Protein AF-A0A1J8P286-F1 (afdb_monomer_lite)

Organism: NCBI:txid2360

Radius of gyration: 20.14 Å; chains: 1; bounding box: 52×39×46 Å

Sequence (117 aa):
PNKSENGKQAETIYKLCLKHFEKNKEPLRFGKYKVFATKDNQDGYFDTDEVFYNGSIKLPKKITQARAIFKYPKRQNTENIIDFFGLKDLKSIEINVINSVKIEDKTAEFNAIFEKI

Foldseek 3Di:
DCDCQPCPCQQVVLVVLLVCCVVPVDADPDDWDWAWWAELNDIGTDTQAQEEEDAADDDDSVDSNVGTYGPYDHNDPRVSSCRRSVHDYPVPDDDDDPDDDDDVVVVVVVVVVVVVD

Structure (mmCIF, N/CA/C/O backbone):
data_AF-A0A1J8P286-F1
#
_entry.id   AF-A0A1J8P286-F1
#
loop_
_atom_site.group_PDB
_atom_site.id
_atom_site.type_symbol
_atom_site.label_atom_id
_atom_site.label_alt_id
_atom_site.label_comp_id
_atom_site.label_asym_id
_atom_site.label_entity_id
_atom_site.label_seq_id
_atom_site.pdbx_PDB_ins_code
_atom_site.Cartn_x
_atom_site.Cartn_y
_atom_site.Cartn_z
_atom_site.occupancy
_atom_site.B_iso_or_equiv
_atom_site.auth_seq_id
_atom_site.auth_comp_id
_atom_site.auth_asym_id
_atom_site.auth_atom_id
_atom_site.pdbx_PDB_model_num
ATOM 1 N N . PRO A 1 1 ? 19.253 -14.607 -7.897 1.00 40.59 1 PRO A N 1
ATOM 2 C CA . PRO A 1 1 ? 20.104 -13.742 -7.043 1.00 40.59 1 PRO A CA 1
ATOM 3 C C . PRO A 1 1 ? 19.350 -13.328 -5.769 1.00 40.59 1 PRO A C 1
ATOM 5 O O . PRO A 1 1 ? 18.488 -12.459 -5.809 1.00 40.59 1 PRO A O 1
ATOM 8 N N . ASN A 1 2 ? 19.666 -13.996 -4.659 1.00 48.94 2 ASN A N 1
ATOM 9 C CA . ASN A 1 2 ? 18.980 -13.912 -3.365 1.00 48.94 2 ASN A CA 1
ATOM 10 C C . ASN A 1 2 ? 19.600 -12.829 -2.446 1.00 48.94 2 ASN A C 1
ATOM 12 O O . ASN A 1 2 ? 19.937 -13.086 -1.299 1.00 48.94 2 ASN A O 1
ATOM 16 N N . LYS A 1 3 ? 19.904 -11.635 -2.982 1.00 52.53 3 LYS A N 1
ATOM 17 C CA . LYS A 1 3 ? 20.786 -10.653 -2.303 1.00 52.53 3 LYS A CA 1
ATOM 18 C C . LYS A 1 3 ? 20.067 -9.547 -1.513 1.00 52.53 3 LYS A C 1
ATOM 20 O O . LYS A 1 3 ? 20.737 -8.720 -0.902 1.00 52.53 3 LYS A O 1
ATOM 25 N N . SER A 1 4 ? 18.732 -9.503 -1.491 1.00 61.22 4 SER A N 1
ATOM 26 C CA . SER A 1 4 ? 17.989 -8.485 -0.725 1.00 61.22 4 SER A CA 1
ATOM 27 C C . SER A 1 4 ? 16.633 -8.994 -0.228 1.00 61.22 4 SER A C 1
ATOM 29 O O . SER A 1 4 ? 15.588 -8.438 -0.563 1.00 61.22 4 SER A O 1
ATOM 31 N N . GLU A 1 5 ? 16.649 -10.057 0.579 1.00 65.25 5 GLU A N 1
ATOM 32 C CA . GLU A 1 5 ? 15.436 -10.607 1.211 1.00 65.25 5 GLU A CA 1
ATOM 33 C C . GLU A 1 5 ? 14.726 -9.565 2.092 1.00 65.25 5 GLU A C 1
ATOM 35 O O . GLU A 1 5 ? 13.505 -9.488 2.102 1.00 65.25 5 GLU A O 1
ATOM 40 N N . ASN A 1 6 ? 15.487 -8.662 2.718 1.00 70.56 6 ASN A N 1
ATOM 41 C CA . ASN A 1 6 ? 14.950 -7.632 3.615 1.00 70.56 6 ASN A CA 1
ATOM 42 C C . ASN A 1 6 ? 14.540 -6.334 2.889 1.00 70.56 6 ASN A C 1
ATOM 44 O O . ASN A 1 6 ? 14.311 -5.315 3.540 1.00 70.56 6 ASN A O 1
ATOM 48 N N . GLY A 1 7 ? 14.558 -6.319 1.550 1.00 73.81 7 GLY A N 1
ATOM 49 C CA . GLY A 1 7 ? 14.135 -5.180 0.725 1.00 73.81 7 GLY A CA 1
ATOM 50 C C . GLY A 1 7 ? 14.921 -3.881 0.923 1.00 73.81 7 GLY A C 1
ATOM 51 O O . GLY A 1 7 ? 14.486 -2.827 0.464 1.00 73.81 7 GLY A O 1
ATOM 52 N N . LYS A 1 8 ? 16.1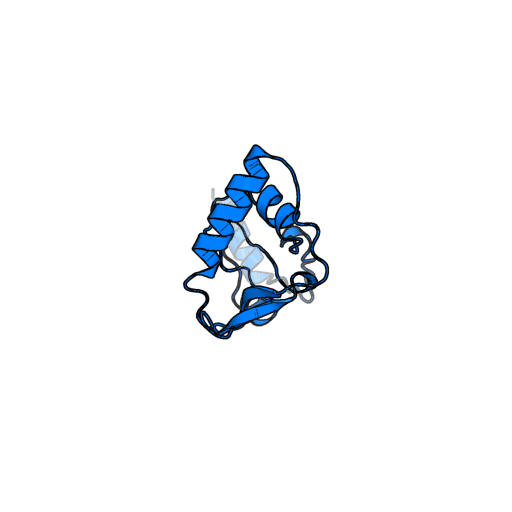05 -3.929 1.554 1.00 77.38 8 LYS A N 1
ATOM 53 C CA . LYS A 1 8 ? 16.972 -2.752 1.780 1.00 77.38 8 LYS A CA 1
ATOM 54 C C . LYS A 1 8 ? 17.281 -1.980 0.495 1.00 77.38 8 LYS A C 1
ATOM 56 O O . LYS A 1 8 ? 17.464 -0.771 0.534 1.00 77.38 8 LYS A O 1
ATOM 61 N N . GLN A 1 9 ? 17.370 -2.683 -0.631 1.00 83.69 9 GLN A N 1
ATOM 62 C CA . GLN A 1 9 ? 17.641 -2.078 -1.937 1.00 83.69 9 GLN A CA 1
ATOM 63 C C . GLN A 1 9 ? 16.362 -1.748 -2.716 1.00 83.69 9 GLN A C 1
ATOM 65 O O . GLN A 1 9 ? 16.424 -0.958 -3.656 1.00 83.69 9 GLN A O 1
ATOM 70 N N . ALA A 1 10 ? 15.216 -2.317 -2.322 1.00 86.50 10 ALA A N 1
ATOM 71 C CA . ALA A 1 10 ? 13.955 -2.176 -3.041 1.00 86.50 10 ALA A CA 1
ATOM 72 C C . ALA A 1 10 ? 13.537 -0.705 -3.126 1.00 86.50 10 ALA A C 1
ATOM 74 O O . ALA A 1 10 ? 13.272 -0.209 -4.213 1.00 86.50 10 ALA A O 1
ATOM 75 N N . GLU A 1 1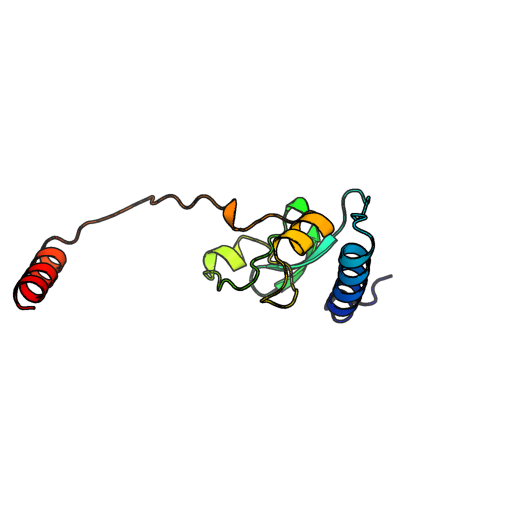1 ? 13.602 0.031 -2.014 1.00 85.38 11 GLU A N 1
ATOM 76 C CA . GLU A 1 11 ? 13.232 1.450 -1.991 1.00 85.38 11 GLU A CA 1
ATOM 77 C C . GLU A 1 11 ? 14.092 2.307 -2.938 1.00 85.38 11 GLU A C 1
ATOM 79 O O . GLU A 1 11 ? 13.563 3.149 -3.666 1.00 85.38 11 GLU A O 1
ATOM 84 N N . TH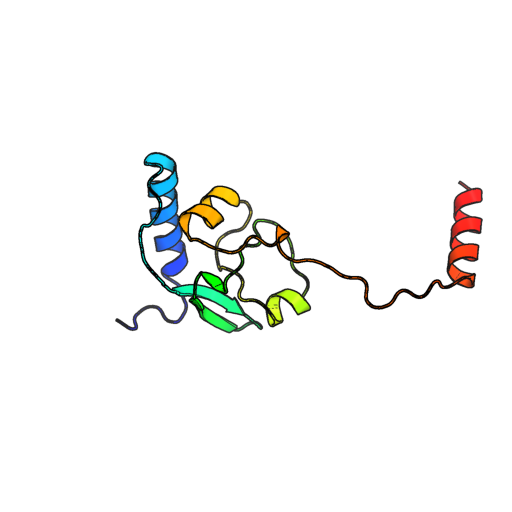R A 1 12 ? 15.411 2.090 -2.963 1.00 87.25 12 THR A N 1
ATOM 85 C CA . THR A 1 12 ? 16.327 2.824 -3.854 1.00 87.25 12 THR A CA 1
ATOM 86 C C . THR A 1 12 ? 16.025 2.532 -5.319 1.00 87.25 12 THR A C 1
ATOM 88 O O . THR A 1 12 ? 15.970 3.456 -6.129 1.00 87.25 12 THR A O 1
ATOM 91 N N . ILE A 1 13 ? 15.785 1.261 -5.651 1.00 88.31 13 ILE A N 1
ATOM 92 C CA . ILE A 1 13 ? 15.401 0.845 -7.002 1.00 88.31 13 ILE A CA 1
ATOM 93 C C . ILE A 1 13 ? 14.070 1.499 -7.383 1.00 88.31 13 ILE A C 1
ATOM 95 O O . ILE A 1 13 ? 13.978 2.119 -8.438 1.00 88.31 13 ILE A O 1
ATOM 99 N N . TYR A 1 14 ? 13.071 1.467 -6.499 1.00 90.44 14 TYR A N 1
ATOM 100 C CA . TYR A 1 14 ? 11.764 2.075 -6.751 1.00 90.44 14 TYR A CA 1
ATOM 101 C C . TYR A 1 14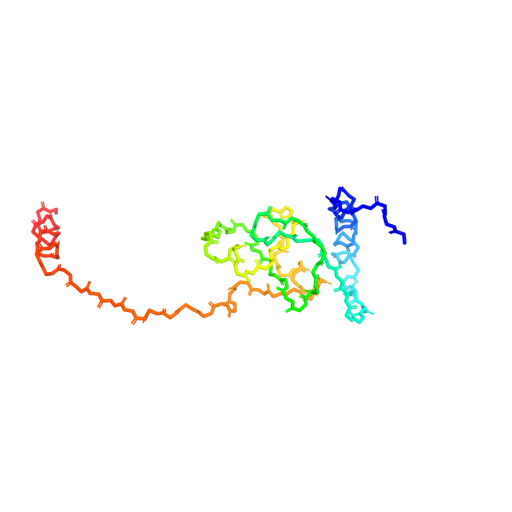 ? 11.857 3.579 -6.999 1.00 90.44 14 TYR A C 1
ATOM 103 O O . TYR A 1 14 ? 11.248 4.074 -7.944 1.00 90.44 14 TYR A O 1
ATOM 111 N N . LYS A 1 15 ? 12.682 4.298 -6.228 1.00 88.75 15 LYS A N 1
ATOM 112 C CA . LYS A 1 15 ? 12.940 5.729 -6.454 1.00 88.75 15 LYS A CA 1
ATOM 113 C C . LYS A 1 15 ? 13.543 5.997 -7.832 1.00 88.75 15 LYS A C 1
ATOM 115 O O . LYS A 1 15 ? 13.147 6.957 -8.487 1.00 88.75 15 LYS A O 1
ATOM 120 N N . LEU A 1 16 ? 14.505 5.185 -8.273 1.00 89.44 16 LEU A N 1
ATOM 121 C CA . LEU A 1 16 ? 15.122 5.334 -9.597 1.00 89.44 16 LEU A CA 1
ATOM 122 C C . LEU A 1 16 ? 14.109 5.078 -10.715 1.00 89.44 16 LEU A C 1
ATOM 124 O O . LEU A 1 16 ? 14.012 5.865 -11.656 1.00 89.44 16 LEU A O 1
ATOM 128 N N . CYS A 1 17 ? 13.324 4.015 -10.573 1.00 88.81 17 CYS A N 1
ATOM 129 C CA . CYS A 1 17 ? 12.290 3.636 -11.519 1.00 88.81 17 CYS A CA 1
ATOM 130 C C . CYS A 1 17 ? 11.195 4.710 -11.653 1.00 88.81 17 CYS A C 1
ATOM 132 O O . CYS A 1 17 ? 10.849 5.098 -12.766 1.00 88.81 17 CYS A O 1
ATOM 134 N N . LEU A 1 18 ? 10.714 5.263 -10.536 1.00 88.81 18 LEU A N 1
ATOM 135 C CA . LEU A 1 18 ? 9.713 6.332 -10.557 1.00 88.81 18 LEU A CA 1
ATOM 136 C C . LEU A 1 18 ? 10.259 7.631 -11.149 1.00 88.81 18 LEU A C 1
ATOM 138 O O . LEU A 1 18 ? 9.577 8.253 -11.952 1.00 88.81 18 LEU A O 1
ATOM 142 N N . LYS A 1 19 ? 11.504 8.017 -10.842 1.00 88.69 19 LYS A N 1
ATOM 143 C CA . LYS A 1 19 ? 12.137 9.186 -11.481 1.00 88.69 19 LYS A CA 1
ATOM 144 C C . LYS A 1 19 ? 12.229 9.033 -12.998 1.00 88.69 19 LYS A C 1
ATOM 146 O O . LYS A 1 19 ? 12.007 9.994 -13.732 1.00 88.69 19 LYS A O 1
ATOM 151 N N . HIS A 1 20 ? 12.558 7.830 -13.468 1.00 88.94 20 HIS A N 1
ATOM 152 C CA . HIS A 1 20 ? 12.540 7.516 -14.893 1.00 88.94 20 HIS A CA 1
ATOM 153 C C . HIS A 1 20 ? 11.126 7.672 -15.471 1.00 88.94 20 HIS A C 1
ATOM 155 O O . HIS A 1 20 ? 10.946 8.355 -16.478 1.00 88.94 20 HIS A O 1
ATOM 161 N N . PHE A 1 21 ? 10.119 7.096 -14.811 1.00 89.50 21 PHE A N 1
ATOM 162 C CA . PHE A 1 21 ? 8.725 7.192 -15.240 1.00 89.50 21 PHE A CA 1
ATOM 163 C C . PHE A 1 21 ? 8.203 8.626 -15.276 1.00 89.50 21 PHE A C 1
ATOM 165 O O . PHE A 1 21 ? 7.563 9.029 -16.240 1.00 89.50 21 PHE A O 1
ATOM 172 N N . GLU A 1 22 ? 8.503 9.431 -14.263 1.00 86.94 22 GLU A N 1
ATOM 173 C CA . GLU A 1 22 ? 8.050 10.817 -14.191 1.00 86.94 22 GLU A CA 1
ATOM 174 C C . GLU A 1 22 ? 8.559 11.651 -15.366 1.00 86.94 22 GLU A C 1
ATOM 176 O O . GLU A 1 22 ? 7.798 12.470 -15.887 1.00 86.94 22 GLU A O 1
ATOM 181 N N . LYS A 1 23 ? 9.805 11.399 -15.790 1.00 88.81 23 LYS A N 1
ATOM 182 C CA . LYS A 1 23 ? 10.472 12.086 -16.898 1.00 88.81 23 LYS A CA 1
ATOM 183 C C . LYS A 1 23 ? 10.030 11.576 -18.270 1.00 88.81 23 LYS A C 1
ATOM 185 O O . LYS A 1 23 ? 9.815 12.383 -19.166 1.00 88.81 23 LYS A O 1
ATOM 190 N N . ASN A 1 24 ? 9.917 10.259 -18.431 1.00 88.62 24 ASN A N 1
ATOM 191 C CA . ASN A 1 24 ? 9.758 9.630 -19.745 1.00 88.62 24 ASN A CA 1
ATOM 192 C C . ASN A 1 24 ? 8.321 9.166 -20.030 1.00 88.62 24 ASN A C 1
ATOM 194 O O . ASN A 1 24 ? 7.993 8.886 -21.173 1.00 88.62 24 ASN A O 1
ATOM 198 N N . LYS A 1 25 ? 7.459 9.094 -19.006 1.00 84.88 25 LYS A N 1
ATOM 199 C CA . LYS A 1 25 ? 6.064 8.615 -19.075 1.00 84.88 25 LYS A CA 1
ATOM 200 C C . LYS A 1 25 ? 5.903 7.206 -19.656 1.00 84.88 25 LYS A C 1
ATOM 202 O O . LYS A 1 25 ? 4.825 6.833 -20.105 1.00 84.88 25 LYS A O 1
ATOM 207 N N . GLU A 1 26 ? 6.961 6.402 -19.594 1.00 81.75 26 GLU A N 1
ATOM 208 C CA . GLU A 1 26 ? 6.964 5.021 -20.070 1.00 81.75 26 GLU A CA 1
ATOM 209 C C . GLU A 1 26 ? 6.755 4.044 -18.905 1.00 81.75 26 GLU A C 1
ATOM 211 O O . GLU A 1 26 ? 7.653 3.900 -18.064 1.00 81.75 26 GLU A O 1
ATOM 216 N N . PRO A 1 27 ? 5.589 3.378 -18.818 1.00 73.38 27 PRO A N 1
ATOM 217 C CA . PRO A 1 27 ? 5.331 2.408 -17.763 1.00 73.38 27 PRO A CA 1
ATOM 218 C C . PRO A 1 27 ? 6.197 1.160 -17.949 1.00 73.38 27 PRO A C 1
ATOM 220 O O . PRO A 1 27 ? 6.601 0.811 -19.064 1.00 73.38 27 PRO A O 1
ATOM 223 N N . LEU A 1 28 ? 6.444 0.440 -16.855 1.00 71.50 28 LEU A N 1
ATOM 224 C CA . LEU A 1 28 ? 7.107 -0.857 -16.924 1.00 71.50 28 LEU A CA 1
ATOM 225 C C . LEU A 1 28 ? 6.215 -1.867 -17.648 1.00 71.50 28 LEU A C 1
ATOM 227 O O . LEU A 1 28 ? 5.213 -2.328 -17.112 1.00 71.50 28 LEU A O 1
ATOM 231 N N . ARG A 1 29 ? 6.612 -2.267 -18.857 1.00 66.56 29 ARG A N 1
ATOM 232 C CA . ARG A 1 29 ? 5.976 -3.364 -19.602 1.00 66.56 29 ARG A CA 1
ATOM 233 C C . ARG A 1 29 ? 6.518 -4.723 -19.160 1.00 66.56 29 ARG A C 1
ATOM 235 O O . ARG A 1 29 ? 7.041 -5.480 -19.974 1.00 66.56 29 ARG A O 1
ATOM 242 N N . PHE A 1 30 ? 6.440 -5.026 -17.870 1.00 65.81 30 PHE A N 1
ATOM 243 C CA . PHE A 1 30 ? 6.743 -6.369 -17.382 1.00 65.81 30 PHE A CA 1
ATOM 244 C C . PHE A 1 30 ? 5.446 -7.162 -17.197 1.00 65.81 30 PHE A C 1
ATOM 246 O O . PHE A 1 30 ? 4.402 -6.587 -16.903 1.00 65.81 30 PHE A O 1
ATOM 253 N N . GLY A 1 31 ? 5.511 -8.481 -17.416 1.00 72.75 31 GLY A N 1
ATOM 254 C CA . GLY A 1 31 ? 4.427 -9.413 -17.082 1.00 72.75 31 GLY A CA 1
ATOM 255 C C . GLY A 1 31 ? 4.212 -9.499 -15.567 1.00 72.75 31 GLY A C 1
ATOM 256 O O . GLY A 1 31 ? 4.460 -8.542 -14.848 1.00 72.75 31 GLY A O 1
ATOM 257 N N . LYS A 1 32 ? 3.789 -10.643 -15.024 1.00 80.62 32 LYS A N 1
ATOM 258 C CA . LYS A 1 32 ? 3.680 -10.772 -13.560 1.00 80.62 32 LYS A CA 1
ATOM 259 C C . LYS A 1 32 ? 5.057 -10.657 -12.893 1.00 80.62 32 LYS A C 1
ATOM 261 O O . LYS A 1 32 ? 5.971 -11.409 -13.227 1.00 80.62 32 LYS A O 1
ATOM 266 N N . TYR A 1 33 ? 5.194 -9.735 -11.944 1.00 89.00 33 TYR A N 1
ATOM 267 C CA . TYR A 1 33 ? 6.386 -9.583 -11.109 1.00 89.00 33 TYR A CA 1
ATOM 268 C C . TYR A 1 33 ? 6.008 -9.274 -9.663 1.00 89.00 33 TYR A C 1
ATOM 270 O O . TYR A 1 33 ? 4.876 -8.880 -9.365 1.00 89.00 33 TYR A O 1
ATOM 278 N N . LYS A 1 34 ? 6.989 -9.452 -8.773 1.00 91.56 34 LYS A N 1
ATOM 279 C CA . LYS A 1 34 ? 6.827 -9.264 -7.334 1.00 91.56 34 LYS A CA 1
ATOM 280 C C . LYS A 1 34 ? 7.463 -7.974 -6.847 1.00 91.56 34 LYS A C 1
ATOM 282 O O . LYS A 1 34 ? 8.550 -7.596 -7.286 1.00 91.56 34 LYS A O 1
ATOM 287 N N . VAL A 1 35 ? 6.809 -7.341 -5.884 1.00 92.12 35 VAL A N 1
ATOM 288 C CA . VAL A 1 35 ? 7.261 -6.120 -5.218 1.00 92.12 35 VAL A CA 1
ATOM 289 C C . VAL A 1 35 ? 7.377 -6.329 -3.717 1.00 92.12 35 VAL A C 1
ATOM 291 O O . VAL A 1 35 ? 6.706 -7.177 -3.133 1.00 92.12 35 VAL A O 1
ATOM 294 N N . PHE A 1 36 ? 8.250 -5.549 -3.091 1.00 94.19 36 PHE A N 1
ATOM 295 C CA . PHE A 1 36 ? 8.484 -5.599 -1.664 1.00 94.19 36 PHE A CA 1
ATOM 296 C C . PHE A 1 36 ? 7.349 -4.894 -0.921 1.00 94.19 36 PHE A C 1
ATOM 298 O O . PHE A 1 36 ? 7.061 -3.713 -1.144 1.00 94.19 36 PHE A O 1
ATOM 305 N N . ALA A 1 37 ? 6.696 -5.632 -0.038 1.00 93.75 37 ALA A N 1
ATOM 306 C CA . ALA A 1 37 ? 5.542 -5.181 0.716 1.00 93.75 37 ALA A CA 1
ATOM 307 C C . ALA A 1 37 ? 5.556 -5.784 2.124 1.00 93.75 37 ALA A C 1
ATOM 309 O O . ALA A 1 37 ? 6.295 -6.726 2.413 1.00 93.75 37 ALA A O 1
ATOM 310 N N . THR A 1 38 ? 4.726 -5.225 2.997 1.00 92.31 38 THR A N 1
ATOM 311 C CA . THR A 1 38 ? 4.513 -5.722 4.356 1.00 92.31 38 THR A CA 1
ATOM 312 C C . THR A 1 38 ? 3.095 -6.276 4.470 1.00 92.31 38 THR A C 1
ATOM 314 O O . THR A 1 38 ? 2.132 -5.586 4.129 1.00 92.31 38 THR A O 1
ATOM 317 N N . LYS A 1 39 ? 2.953 -7.503 4.975 1.00 93.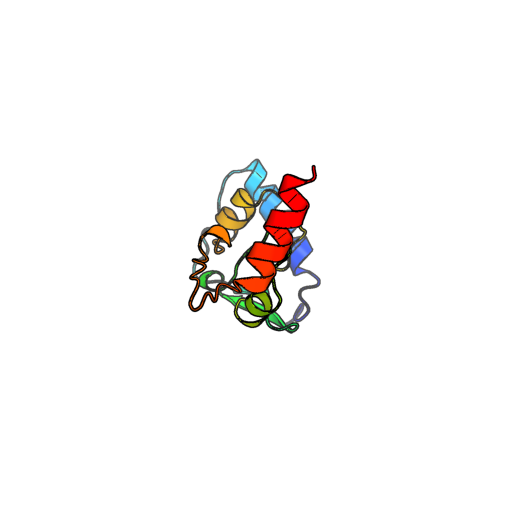56 39 LYS A N 1
ATOM 318 C CA . LYS A 1 39 ? 1.671 -8.150 5.283 1.00 93.56 39 LYS A CA 1
ATOM 319 C C . LYS A 1 39 ? 1.766 -8.793 6.660 1.00 93.56 39 LYS A C 1
ATOM 321 O O . LYS A 1 39 ? 2.716 -9.514 6.923 1.00 93.56 39 LYS A O 1
ATOM 326 N N . ASP A 1 40 ? 0.809 -8.511 7.540 1.00 92.06 40 ASP A N 1
ATOM 327 C CA . ASP A 1 40 ? 0.782 -9.041 8.916 1.00 92.06 40 ASP A CA 1
ATOM 328 C C . ASP A 1 40 ? 2.116 -8.859 9.673 1.00 92.06 40 ASP A C 1
ATOM 330 O O . ASP A 1 40 ? 2.648 -9.773 10.293 1.00 92.06 40 ASP A O 1
ATOM 334 N N . ASN A 1 41 ? 2.692 -7.652 9.586 1.00 88.44 41 ASN A N 1
ATOM 335 C CA . ASN A 1 41 ? 4.008 -7.301 10.143 1.00 88.44 41 ASN A CA 1
ATOM 336 C C . ASN A 1 41 ? 5.196 -8.123 9.607 1.00 88.44 41 ASN A C 1
ATOM 338 O O . ASN A 1 41 ? 6.291 -8.037 10.161 1.00 88.44 41 ASN A O 1
ATOM 342 N N . GLN A 1 42 ? 5.008 -8.875 8.526 1.00 90.88 42 GLN A N 1
ATOM 343 C CA . GLN A 1 42 ? 6.065 -9.600 7.837 1.00 90.88 42 GLN A CA 1
ATOM 344 C C . GLN A 1 42 ? 6.377 -8.919 6.512 1.00 90.88 42 GLN A C 1
ATOM 346 O O . GLN A 1 42 ? 5.488 -8.603 5.719 1.00 90.88 42 GLN A O 1
ATOM 351 N N . ASP A 1 43 ? 7.660 -8.677 6.290 1.00 92.00 43 ASP A N 1
ATOM 352 C CA . ASP A 1 43 ? 8.162 -8.132 5.042 1.00 92.00 43 ASP A CA 1
ATOM 353 C C . ASP A 1 43 ? 8.450 -9.258 4.045 1.00 92.00 43 ASP A C 1
ATOM 355 O O . ASP A 1 43 ? 8.949 -10.320 4.418 1.00 92.00 43 ASP A O 1
ATOM 359 N N . GLY A 1 44 ? 8.180 -9.018 2.766 1.00 92.44 44 GLY A N 1
ATOM 360 C CA . GLY A 1 44 ? 8.451 -9.996 1.720 1.00 92.44 44 GLY A CA 1
ATOM 361 C C . GLY A 1 44 ? 8.125 -9.486 0.324 1.00 92.44 44 GLY A C 1
ATOM 362 O O . GLY A 1 44 ? 7.705 -8.344 0.140 1.00 92.44 44 GLY A O 1
ATOM 363 N N . TYR A 1 45 ? 8.329 -10.349 -0.670 1.00 92.69 45 TYR A N 1
ATOM 364 C CA . TYR A 1 45 ? 7.989 -10.070 -2.063 1.00 92.69 45 TYR A CA 1
ATOM 365 C C . TYR A 1 45 ? 6.654 -10.720 -2.425 1.00 92.69 45 TYR A C 1
ATOM 367 O O . TYR A 1 45 ? 6.512 -11.941 -2.353 1.00 92.69 45 TYR A O 1
ATOM 375 N N . PHE A 1 46 ? 5.702 -9.899 -2.852 1.00 93.31 46 PHE A N 1
ATOM 376 C CA . PHE A 1 46 ? 4.333 -10.289 -3.180 1.00 93.31 46 PHE A CA 1
ATOM 377 C C . PHE A 1 46 ? 4.020 -9.917 -4.625 1.00 93.31 46 PHE A C 1
ATOM 379 O O . PHE A 1 46 ? 4.595 -8.962 -5.148 1.00 93.31 46 PHE A O 1
ATOM 386 N N . ASP A 1 47 ? 3.129 -10.666 -5.269 1.00 92.50 47 ASP A N 1
ATOM 387 C CA . ASP A 1 47 ? 2.711 -10.372 -6.637 1.00 92.50 47 ASP A CA 1
ATOM 388 C C . ASP A 1 47 ? 1.983 -9.019 -6.705 1.00 92.50 47 ASP A C 1
ATOM 390 O O . ASP A 1 47 ? 1.223 -8.644 -5.810 1.00 92.50 47 ASP A O 1
ATOM 394 N N . THR A 1 48 ? 2.270 -8.247 -7.752 1.00 90.94 48 THR A N 1
ATOM 395 C CA . THR A 1 48 ? 1.760 -6.873 -7.927 1.00 90.94 48 THR A CA 1
ATOM 396 C C . THR A 1 48 ? 0.234 -6.784 -7.926 1.00 90.94 48 THR A C 1
ATOM 398 O O . THR A 1 48 ? -0.317 -5.827 -7.384 1.00 90.94 48 THR A O 1
ATOM 401 N N . ASP A 1 49 ? -0.456 -7.815 -8.421 1.00 89.69 49 ASP A N 1
ATOM 402 C CA . ASP A 1 49 ? -1.918 -7.936 -8.415 1.00 89.69 49 ASP A CA 1
ATOM 403 C C . ASP A 1 49 ? -2.513 -8.185 -7.014 1.00 89.69 49 ASP A C 1
ATOM 405 O O . ASP A 1 49 ? -3.728 -8.079 -6.830 1.00 89.69 49 ASP A O 1
ATOM 409 N N . GLU A 1 50 ? -1.696 -8.452 -5.995 1.00 90.75 50 GLU A N 1
ATOM 410 C CA . GLU A 1 50 ? -2.126 -8.635 -4.602 1.00 90.75 50 GLU A CA 1
ATOM 411 C C . GLU A 1 50 ? -1.730 -7.477 -3.676 1.00 90.75 50 GLU A C 1
ATOM 413 O O . GLU A 1 50 ? -2.170 -7.419 -2.520 1.00 90.75 50 GLU A O 1
ATOM 418 N N . VAL A 1 51 ? -0.916 -6.547 -4.176 1.00 93.31 51 VAL A N 1
ATOM 419 C CA . VAL A 1 51 ? -0.287 -5.492 -3.381 1.00 93.31 51 VAL A CA 1
ATOM 420 C C . VAL A 1 51 ? -1.040 -4.176 -3.528 1.00 93.31 51 VAL A C 1
ATOM 422 O O . VAL A 1 51 ? -1.378 -3.739 -4.626 1.00 93.31 51 VAL A O 1
ATOM 425 N N . PHE A 1 52 ? -1.267 -3.513 -2.397 1.00 92.62 52 PHE A N 1
ATOM 426 C CA . PHE A 1 52 ? -1.934 -2.218 -2.323 1.00 92.62 52 PHE A CA 1
ATOM 427 C C . PHE A 1 52 ? -0.944 -1.114 -1.969 1.00 92.62 52 PHE A C 1
ATOM 429 O O . PHE A 1 52 ? -0.048 -1.323 -1.150 1.00 92.62 52 PHE A O 1
ATOM 436 N N . TYR A 1 53 ? -1.143 0.091 -2.501 1.00 91.19 53 TYR A N 1
ATOM 437 C CA . TYR A 1 53 ? -0.414 1.278 -2.049 1.00 91.19 53 TYR A CA 1
ATOM 438 C C . TYR A 1 53 ? -1.346 2.240 -1.314 1.00 91.19 53 TYR A C 1
ATOM 440 O O . TYR A 1 53 ? -2.433 2.560 -1.785 1.00 91.19 53 TYR A O 1
ATOM 448 N N . ASN A 1 54 ? -0.922 2.693 -0.130 1.00 82.31 54 ASN A N 1
ATOM 449 C CA . ASN A 1 54 ? -1.760 3.483 0.771 1.00 82.31 54 ASN A CA 1
ATOM 450 C C . ASN A 1 54 ? -1.423 4.973 0.836 1.00 82.31 54 ASN A C 1
ATOM 452 O O . ASN A 1 54 ? -2.021 5.691 1.645 1.00 82.31 54 ASN A O 1
ATOM 456 N N . GLY A 1 55 ? -0.473 5.440 0.021 1.00 79.50 55 GLY A N 1
ATOM 457 C CA . GLY A 1 55 ? -0.044 6.835 0.007 1.00 79.50 55 GLY A CA 1
ATOM 458 C C . GLY A 1 55 ? 0.203 7.370 1.423 1.00 79.50 55 GLY A C 1
ATOM 459 O O . GLY A 1 55 ? 1.042 6.868 2.170 1.00 79.50 55 GLY A O 1
ATOM 460 N N . SER A 1 56 ? -0.549 8.401 1.812 1.00 77.38 56 SER A N 1
ATOM 461 C CA . SER A 1 56 ? -0.430 9.067 3.121 1.00 77.38 56 SER A CA 1
ATOM 462 C C . SER A 1 56 ? -1.393 8.554 4.201 1.00 77.38 56 SER A C 1
ATOM 464 O O . SER A 1 56 ? -1.360 9.057 5.325 1.00 77.38 56 SER A O 1
ATOM 466 N N . ILE A 1 57 ? -2.239 7.568 3.901 1.00 79.56 57 ILE A N 1
ATOM 467 C CA . ILE A 1 57 ? -3.325 7.132 4.788 1.00 79.56 57 ILE A CA 1
ATOM 468 C C . ILE A 1 57 ? -2.798 6.144 5.840 1.00 79.56 57 ILE A C 1
ATOM 470 O O . ILE A 1 57 ? -2.031 5.220 5.551 1.00 79.56 57 ILE A O 1
ATOM 474 N N . LYS A 1 58 ? -3.207 6.324 7.103 1.00 80.81 58 LYS A N 1
ATOM 475 C CA . LYS A 1 58 ? -3.002 5.312 8.150 1.00 80.81 58 LYS A CA 1
ATOM 476 C C . LYS A 1 58 ? -4.071 4.232 8.003 1.00 80.81 58 LYS A C 1
ATOM 478 O O . LYS A 1 58 ? -5.257 4.526 8.091 1.00 80.81 58 LYS A O 1
ATOM 483 N N . LEU A 1 59 ? -3.638 2.994 7.791 1.00 84.12 59 LEU A N 1
ATOM 484 C CA . LEU A 1 59 ? -4.540 1.859 7.641 1.00 84.12 59 LEU A CA 1
ATOM 485 C C . LEU A 1 59 ? -4.863 1.214 8.998 1.00 84.12 59 LEU A C 1
ATOM 487 O O . LEU A 1 59 ? -3.953 1.054 9.817 1.00 84.12 59 LEU A O 1
ATOM 491 N N . PRO A 1 60 ? -6.118 0.788 9.230 1.00 86.00 60 PRO A N 1
ATOM 492 C CA . PRO A 1 60 ? -6.461 -0.088 10.342 1.00 86.00 60 PRO A CA 1
ATOM 493 C C . PRO A 1 60 ? -5.681 -1.404 10.287 1.00 86.00 60 PRO A C 1
ATOM 495 O O . PRO A 1 60 ? -5.478 -1.969 9.210 1.00 86.00 60 PRO A O 1
ATOM 498 N N . LYS A 1 61 ? -5.336 -1.949 11.461 1.00 86.62 61 LYS A N 1
ATOM 499 C CA . LYS A 1 61 ? -4.560 -3.194 11.577 1.00 86.62 61 LYS A CA 1
ATOM 500 C C . LYS A 1 61 ? -5.191 -4.358 10.804 1.00 86.62 61 LYS A C 1
ATOM 502 O O . LYS A 1 61 ? -4.488 -5.081 10.112 1.00 86.62 61 LYS A O 1
ATOM 507 N N . LYS A 1 62 ? -6.523 -4.488 10.833 1.00 86.88 62 LYS A N 1
ATOM 508 C CA . LYS A 1 62 ? -7.244 -5.538 10.088 1.00 86.88 62 LYS A CA 1
ATOM 509 C C . LYS A 1 62 ? -6.904 -5.541 8.589 1.00 86.88 62 LYS A C 1
ATOM 511 O O . LYS A 1 62 ? -6.764 -6.607 8.002 1.00 86.88 62 LYS A O 1
ATOM 516 N N . ILE A 1 63 ? -6.720 -4.363 7.982 1.00 85.81 63 ILE A N 1
ATOM 517 C CA . ILE A 1 63 ? -6.364 -4.244 6.561 1.00 85.81 63 ILE A CA 1
ATOM 518 C C . ILE A 1 63 ? -4.915 -4.676 6.337 1.00 85.81 63 ILE A C 1
ATOM 520 O O . ILE A 1 63 ? -4.657 -5.484 5.452 1.00 85.81 63 ILE A O 1
ATOM 524 N N . THR A 1 64 ? -3.980 -4.195 7.161 1.00 87.38 64 THR A N 1
ATOM 525 C CA . THR A 1 64 ? -2.548 -4.525 7.033 1.00 87.38 64 THR A CA 1
ATOM 526 C C . THR A 1 64 ? -2.231 -5.991 7.342 1.00 87.38 64 THR A C 1
ATOM 528 O O . THR A 1 64 ? -1.173 -6.481 6.965 1.00 87.38 64 THR A O 1
ATOM 531 N N . GLN A 1 65 ? -3.126 -6.700 8.036 1.00 89.88 65 GLN A N 1
ATOM 532 C CA . GLN A 1 65 ? -3.032 -8.148 8.247 1.00 89.88 65 GLN A CA 1
ATOM 533 C C . GLN A 1 65 ? -3.557 -8.939 7.044 1.00 89.88 65 GLN A C 1
ATOM 535 O O . GLN A 1 65 ? -2.958 -9.927 6.630 1.00 89.88 65 GLN A O 1
ATOM 540 N N . ALA A 1 66 ? -4.661 -8.489 6.444 1.00 88.75 66 ALA A N 1
ATOM 541 C CA . ALA A 1 66 ? -5.289 -9.189 5.327 1.00 88.75 66 ALA A CA 1
ATOM 542 C C . ALA A 1 66 ? -4.605 -8.926 3.973 1.00 88.75 66 ALA A C 1
ATOM 544 O O . ALA A 1 66 ? -4.613 -9.794 3.097 1.00 88.75 66 ALA A O 1
ATOM 545 N N . ARG A 1 67 ? -4.030 -7.735 3.774 1.00 90.88 67 ARG A N 1
ATOM 546 C CA . ARG A 1 67 ? -3.511 -7.261 2.481 1.00 90.88 67 ARG A CA 1
ATOM 547 C C . ARG A 1 67 ? -2.032 -6.899 2.571 1.00 90.88 67 ARG A C 1
ATOM 549 O O . ARG A 1 67 ? -1.593 -6.338 3.571 1.00 90.88 67 ARG A O 1
ATOM 556 N N . ALA A 1 68 ? -1.288 -7.191 1.505 1.00 94.00 68 ALA A N 1
ATOM 557 C CA . ALA A 1 68 ? 0.099 -6.764 1.372 1.00 94.00 68 ALA A CA 1
ATOM 558 C C . ALA A 1 68 ? 0.146 -5.275 1.014 1.00 94.00 68 ALA A C 1
ATOM 560 O O . ALA A 1 68 ? -0.473 -4.844 0.040 1.00 94.00 68 ALA A O 1
ATOM 561 N N . ILE A 1 69 ? 0.864 -4.487 1.812 1.00 93.19 69 ILE A N 1
ATOM 562 C CA . ILE A 1 69 ? 0.989 -3.042 1.628 1.00 93.19 69 ILE A CA 1
ATOM 563 C C . ILE A 1 69 ? 2.375 -2.723 1.089 1.00 93.19 69 ILE A C 1
ATOM 565 O O . ILE A 1 69 ? 3.381 -3.035 1.727 1.00 93.19 69 ILE A O 1
ATOM 569 N N . PHE A 1 70 ? 2.422 -2.096 -0.082 1.00 93.25 70 PHE A N 1
ATOM 570 C CA . PHE A 1 70 ? 3.651 -1.728 -0.767 1.00 93.25 70 PHE A CA 1
ATOM 571 C C . PHE A 1 70 ? 4.551 -0.878 0.130 1.00 93.25 70 PHE A C 1
ATOM 573 O O . PHE A 1 70 ? 4.126 0.144 0.681 1.00 93.25 70 PHE A O 1
ATOM 580 N N . LYS A 1 71 ? 5.808 -1.301 0.278 1.00 89.69 71 LYS A N 1
ATOM 581 C CA . LYS A 1 71 ? 6.749 -0.665 1.198 1.00 89.69 71 LYS A CA 1
ATOM 582 C C . LYS A 1 71 ? 7.518 0.442 0.485 1.00 89.69 71 LYS A C 1
ATOM 584 O O . LYS A 1 71 ? 8.643 0.258 0.027 1.00 89.69 71 LYS A O 1
ATOM 589 N N . TYR A 1 72 ? 6.891 1.609 0.406 1.00 88.06 72 TYR A N 1
ATOM 590 C CA . TYR A 1 72 ? 7.467 2.804 -0.203 1.00 88.06 72 TYR A CA 1
ATOM 591 C C . TYR A 1 72 ? 7.115 4.054 0.618 1.00 88.06 72 TYR A C 1
ATOM 593 O O . TYR A 1 72 ? 6.091 4.050 1.312 1.00 88.06 72 TYR A O 1
ATOM 601 N N . PRO A 1 73 ? 7.936 5.124 0.586 1.00 81.50 73 PRO A N 1
ATOM 602 C CA . PRO A 1 73 ? 7.650 6.348 1.317 1.00 81.50 73 PRO A CA 1
ATOM 603 C C . PRO A 1 73 ? 6.238 6.882 1.073 1.00 81.50 73 PRO A C 1
ATOM 605 O O . PRO A 1 73 ? 5.697 6.837 -0.034 1.00 81.50 73 PRO A O 1
ATOM 608 N N . LYS A 1 74 ? 5.649 7.411 2.144 1.00 76.62 74 LYS A N 1
ATOM 609 C CA . LYS A 1 74 ? 4.346 8.084 2.118 1.00 76.62 74 LYS A CA 1
ATOM 610 C C . LYS A 1 74 ? 4.479 9.480 1.498 1.00 76.62 74 LYS A C 1
ATOM 612 O O . LYS A 1 74 ? 5.588 10.003 1.384 1.00 76.62 74 LYS A O 1
ATOM 617 N N . ARG A 1 75 ? 3.347 10.120 1.177 1.00 75.00 75 ARG A N 1
ATOM 618 C CA . ARG A 1 75 ? 3.283 11.490 0.612 1.00 75.00 75 ARG A CA 1
ATOM 619 C C . ARG A 1 75 ? 3.952 11.629 -0.757 1.00 75.00 75 ARG A C 1
ATOM 621 O O . ARG A 1 75 ? 4.577 12.640 -1.051 1.00 75.00 75 ARG A O 1
ATOM 628 N N . GLN A 1 76 ? 3.843 10.589 -1.566 1.00 80.19 76 GLN A N 1
ATOM 629 C CA . GLN A 1 76 ? 4.301 10.582 -2.948 1.00 80.19 76 GLN A CA 1
ATOM 630 C C . GLN A 1 76 ? 3.085 10.646 -3.874 1.00 80.19 76 GLN A C 1
ATOM 632 O O . GLN A 1 76 ? 1.952 10.428 -3.424 1.00 80.19 76 GLN A O 1
ATOM 637 N N . ASN A 1 77 ? 3.308 10.946 -5.154 1.00 84.31 77 ASN A N 1
ATOM 638 C CA . ASN A 1 77 ? 2.236 10.913 -6.142 1.00 84.31 77 ASN A CA 1
ATOM 639 C C . ASN A 1 77 ? 1.693 9.477 -6.254 1.00 84.31 77 ASN A C 1
ATOM 641 O O . ASN A 1 77 ? 2.342 8.587 -6.799 1.00 84.31 77 ASN A O 1
ATOM 645 N N . THR A 1 78 ? 0.523 9.261 -5.654 1.00 86.25 78 THR A N 1
ATOM 646 C CA . THR A 1 78 ? -0.065 7.932 -5.453 1.00 86.25 78 THR A CA 1
ATOM 647 C C . THR A 1 78 ? -0.501 7.315 -6.775 1.00 86.25 78 THR A C 1
ATOM 649 O O . THR A 1 78 ? -0.274 6.127 -6.970 1.00 86.25 78 THR A O 1
ATOM 652 N N . GLU A 1 79 ? -1.023 8.127 -7.695 1.00 87.69 79 GLU A N 1
ATOM 653 C CA . GLU A 1 79 ? -1.431 7.696 -9.036 1.00 87.69 79 GLU A CA 1
ATOM 654 C C . GLU A 1 79 ? -0.220 7.208 -9.831 1.00 87.69 79 GLU A C 1
ATOM 656 O O . GLU A 1 79 ? -0.194 6.054 -10.241 1.00 87.69 79 GLU A O 1
ATOM 661 N N . ASN A 1 80 ? 0.858 8.001 -9.902 1.00 88.50 80 ASN A N 1
ATOM 662 C CA . ASN A 1 80 ? 2.079 7.586 -10.603 1.00 88.50 80 ASN A CA 1
ATOM 663 C C . ASN A 1 80 ? 2.656 6.267 -10.070 1.00 88.50 80 ASN A C 1
ATOM 665 O O . ASN A 1 80 ? 3.191 5.477 -10.839 1.00 88.50 80 ASN A O 1
ATOM 669 N N . ILE A 1 81 ? 2.597 6.039 -8.755 1.00 89.62 81 ILE A N 1
ATOM 670 C CA . ILE A 1 81 ? 3.112 4.809 -8.140 1.00 89.62 81 ILE A CA 1
ATOM 671 C C . ILE A 1 81 ? 2.235 3.618 -8.509 1.00 89.62 81 ILE A C 1
ATOM 673 O O . ILE A 1 81 ? 2.761 2.570 -8.880 1.00 89.62 81 ILE A O 1
ATOM 677 N N . ILE A 1 82 ? 0.918 3.780 -8.397 1.00 89.56 82 ILE A N 1
ATOM 678 C CA . ILE A 1 82 ? -0.058 2.751 -8.750 1.00 89.56 82 ILE A CA 1
ATOM 679 C C . ILE A 1 82 ? 0.076 2.385 -10.227 1.00 89.56 82 ILE A C 1
ATOM 681 O O . ILE A 1 82 ? 0.235 1.206 -10.532 1.00 89.56 82 ILE A O 1
ATOM 685 N N . ASP A 1 83 ? 0.113 3.378 -11.112 1.00 88.06 83 ASP A N 1
ATOM 686 C CA . ASP A 1 83 ? 0.193 3.184 -12.560 1.00 88.06 83 ASP A CA 1
ATOM 687 C C . ASP A 1 83 ? 1.516 2.544 -12.972 1.00 88.06 83 ASP A C 1
ATOM 689 O O . ASP A 1 83 ? 1.552 1.610 -13.771 1.00 88.06 83 ASP A O 1
ATOM 693 N N . PHE A 1 84 ? 2.624 3.022 -12.403 1.00 89.06 84 PHE A N 1
ATOM 694 C CA . PHE A 1 84 ? 3.943 2.521 -12.756 1.00 89.06 84 PHE A CA 1
ATOM 695 C C . PHE A 1 84 ? 4.168 1.079 -12.297 1.00 89.06 84 PHE A C 1
ATOM 697 O O . PHE A 1 84 ? 4.748 0.280 -13.036 1.00 89.06 84 PHE A O 1
ATOM 704 N N . PHE A 1 85 ? 3.734 0.749 -11.077 1.00 88.88 85 PHE A N 1
ATOM 705 C CA . PHE A 1 85 ? 3.942 -0.576 -10.496 1.00 88.88 85 PHE A CA 1
ATOM 706 C C . PHE A 1 85 ? 2.770 -1.546 -10.722 1.00 88.88 85 PHE A C 1
ATOM 708 O O . PHE A 1 85 ? 2.870 -2.712 -10.345 1.00 88.88 85 PHE A O 1
ATOM 715 N N . GLY A 1 86 ? 1.666 -1.094 -11.322 1.00 88.56 86 GLY A N 1
ATOM 716 C CA . GLY A 1 86 ? 0.452 -1.894 -11.508 1.00 88.56 86 GLY A CA 1
ATOM 717 C C . GLY A 1 86 ? -0.167 -2.373 -10.191 1.00 88.56 86 GLY A C 1
ATOM 718 O O . GLY A 1 86 ? -0.600 -3.519 -10.094 1.00 88.56 86 GLY A O 1
ATOM 719 N N . LEU A 1 87 ? -0.153 -1.526 -9.159 1.00 91.00 87 LEU A N 1
ATOM 720 C CA . LEU A 1 87 ? -0.642 -1.871 -7.817 1.00 91.00 87 LEU A CA 1
ATOM 721 C C . LEU A 1 87 ? -2.145 -1.624 -7.690 1.00 91.00 87 LEU A C 1
ATOM 723 O O . LEU A 1 87 ? -2.755 -0.919 -8.489 1.00 91.00 87 LEU A O 1
ATOM 727 N N . LYS A 1 88 ? -2.757 -2.148 -6.629 1.00 90.50 88 LYS A N 1
ATOM 728 C CA . LYS A 1 88 ? -4.148 -1.827 -6.298 1.00 90.50 88 LYS A CA 1
ATOM 729 C C . LYS A 1 88 ? -4.248 -0.526 -5.503 1.00 90.50 88 LYS A C 1
ATOM 731 O O . LYS A 1 88 ? -3.523 -0.316 -4.525 1.00 90.50 88 LYS A O 1
ATOM 736 N N . ASP A 1 89 ? -5.203 0.319 -5.882 1.00 88.31 89 ASP A N 1
ATOM 737 C CA . ASP A 1 89 ? -5.601 1.475 -5.077 1.00 88.31 89 ASP A CA 1
ATOM 738 C C . ASP A 1 89 ? -6.408 1.000 -3.860 1.00 88.31 89 ASP A C 1
ATOM 740 O O . ASP A 1 89 ? -7.315 0.175 -3.982 1.00 88.31 89 ASP A O 1
ATOM 744 N N . LEU A 1 90 ? -6.134 1.551 -2.679 1.00 82.25 90 LEU A N 1
ATOM 745 C CA . LEU A 1 90 ? -6.990 1.357 -1.509 1.00 82.25 90 LEU A CA 1
ATOM 746 C C . LEU A 1 90 ? -8.418 1.861 -1.708 1.00 82.25 90 LEU A C 1
ATOM 748 O O . LEU A 1 90 ? -9.318 1.337 -1.060 1.00 82.25 90 LEU A O 1
ATOM 752 N N . LYS A 1 91 ? -8.642 2.858 -2.572 1.00 79.75 91 LYS A N 1
ATOM 753 C CA . LYS A 1 91 ? -9.995 3.345 -2.887 1.00 79.75 91 LYS A CA 1
ATOM 754 C C . LYS A 1 91 ? -10.895 2.245 -3.454 1.00 79.75 91 LYS A C 1
ATOM 756 O O . LYS A 1 91 ? -12.108 2.362 -3.365 1.00 79.75 91 LYS A O 1
ATOM 761 N N . SER A 1 92 ? -10.311 1.174 -3.997 1.00 78.56 92 SER A N 1
ATOM 762 C CA . SER A 1 92 ? -11.056 -0.002 -4.462 1.00 78.56 92 SER A CA 1
ATOM 763 C C . SER A 1 92 ? -11.578 -0.900 -3.332 1.00 78.56 92 SER A C 1
ATOM 765 O O . SER A 1 92 ? -12.306 -1.852 -3.597 1.00 78.56 92 SER A O 1
ATOM 767 N N . ILE A 1 93 ? -11.204 -0.645 -2.072 1.00 78.38 93 ILE A N 1
ATOM 768 C CA . ILE A 1 93 ? -11.698 -1.423 -0.935 1.00 78.38 93 ILE A CA 1
ATOM 769 C C . ILE A 1 93 ? -13.110 -0.956 -0.590 1.00 78.38 93 ILE A C 1
ATOM 771 O O . ILE A 1 93 ? -13.306 0.104 0.003 1.00 78.38 93 ILE A O 1
ATOM 775 N N . GLU A 1 94 ? -14.088 -1.799 -0.900 1.00 78.94 94 GLU A N 1
ATOM 776 C CA . GLU A 1 94 ? -15.466 -1.615 -0.459 1.00 78.94 94 GLU A CA 1
ATOM 777 C C . GLU A 1 94 ? -15.591 -1.899 1.044 1.00 78.94 94 GLU A C 1
ATOM 779 O O . GLU A 1 94 ? -15.206 -2.964 1.540 1.00 78.94 94 GLU A O 1
ATOM 784 N N . ILE A 1 95 ? -16.125 -0.928 1.786 1.00 77.88 95 ILE A N 1
ATOM 785 C CA . ILE A 1 95 ? -16.390 -1.046 3.221 1.00 77.88 95 ILE A CA 1
ATOM 786 C C . ILE A 1 95 ? -17.893 -1.226 3.407 1.00 77.88 95 ILE A C 1
ATOM 788 O O . ILE A 1 95 ? -18.663 -0.294 3.195 1.00 77.88 95 ILE A O 1
ATOM 792 N N . ASN A 1 96 ? -18.291 -2.413 3.861 1.00 81.00 96 ASN A N 1
ATOM 793 C CA . ASN A 1 96 ? -19.685 -2.739 4.149 1.00 81.00 96 ASN A CA 1
ATOM 794 C C . ASN A 1 96 ? -19.925 -2.777 5.662 1.00 81.00 96 ASN A C 1
ATOM 796 O O . ASN A 1 96 ? -19.193 -3.437 6.406 1.00 81.00 96 ASN A O 1
ATOM 800 N N . VAL A 1 97 ? -20.965 -2.081 6.125 1.00 80.44 97 VAL A N 1
ATOM 801 C CA . VAL A 1 97 ? -21.420 -2.155 7.519 1.00 80.44 97 VAL A CA 1
ATOM 802 C C . VAL A 1 97 ? -22.269 -3.413 7.670 1.00 80.44 97 VAL A C 1
ATOM 804 O O . VAL A 1 97 ? -23.392 -3.473 7.187 1.00 80.44 97 VAL A O 1
ATOM 807 N N . ILE A 1 98 ? -21.708 -4.434 8.319 1.00 84.81 98 ILE A N 1
ATOM 808 C CA . ILE A 1 98 ? -22.369 -5.740 8.494 1.00 84.81 98 ILE A CA 1
ATOM 809 C C . ILE A 1 98 ? -23.363 -5.705 9.663 1.00 84.81 98 ILE A C 1
ATOM 811 O O . ILE A 1 98 ? -24.375 -6.396 9.650 1.00 84.81 98 ILE A O 1
ATOM 815 N N . ASN A 1 99 ? -23.071 -4.903 10.687 1.00 82.81 99 ASN A N 1
ATOM 816 C CA . ASN A 1 99 ? -23.926 -4.743 11.852 1.00 82.81 99 ASN A CA 1
ATOM 817 C C . ASN A 1 99 ? -23.832 -3.302 12.359 1.00 82.81 99 ASN A C 1
ATOM 819 O O . ASN A 1 99 ? -22.733 -2.765 12.517 1.00 82.81 99 ASN A O 1
ATOM 823 N N . SER A 1 100 ? -24.980 -2.696 12.633 1.00 81.94 100 SER A N 1
ATOM 824 C CA . SER A 1 100 ? -25.084 -1.400 13.290 1.00 81.94 100 SER A CA 1
ATOM 825 C C . SER A 1 100 ? -26.169 -1.483 14.349 1.00 81.94 100 SER A C 1
ATOM 827 O O . SER A 1 100 ? -27.317 -1.784 14.027 1.00 81.94 100 SER A O 1
ATOM 829 N N . VAL A 1 101 ? -25.818 -1.177 15.594 1.00 85.31 101 VAL A N 1
ATOM 830 C CA . VAL A 1 101 ? -26.772 -1.097 16.701 1.00 85.31 101 VAL A CA 1
ATOM 831 C C . VAL A 1 101 ? -26.834 0.353 17.150 1.00 85.31 101 VAL A C 1
ATOM 833 O O . VAL A 1 101 ? -25.808 0.942 17.496 1.00 85.31 101 VAL A O 1
ATOM 836 N N . LYS A 1 102 ? -28.031 0.941 17.120 1.00 82.81 102 LYS A N 1
ATOM 837 C CA . LYS A 1 102 ? -28.269 2.242 17.743 1.00 82.81 102 LYS A CA 1
ATOM 838 C C . LYS A 1 102 ? -28.403 2.036 19.244 1.00 82.81 102 LYS A C 1
ATOM 840 O O . LYS A 1 102 ? -29.129 1.154 19.685 1.00 82.81 102 LYS A O 1
ATOM 845 N N . ILE A 1 103 ? -27.697 2.857 20.010 1.00 89.75 103 ILE A N 1
ATOM 846 C CA . ILE A 1 103 ? -27.824 2.891 21.465 1.00 89.75 103 ILE A CA 1
ATOM 847 C C . ILE A 1 103 ? -28.668 4.119 21.785 1.00 89.75 103 ILE A C 1
ATOM 849 O O . ILE A 1 103 ? -28.175 5.249 21.750 1.00 89.75 103 ILE A O 1
ATOM 853 N N . GLU A 1 104 ? -29.956 3.891 22.013 1.00 90.38 104 GLU A N 1
ATOM 854 C CA . GLU A 1 104 ? -30.967 4.939 22.192 1.00 90.38 104 GLU A CA 1
ATOM 855 C C . GLU A 1 104 ? -30.627 5.847 23.378 1.00 90.38 104 GLU A C 1
ATOM 857 O O . GLU A 1 104 ? -30.586 7.064 23.208 1.00 90.38 104 GLU A O 1
ATOM 862 N N . ASP A 1 105 ? -30.222 5.270 24.513 1.00 87.69 105 ASP A N 1
ATOM 863 C CA . ASP A 1 105 ? -29.845 6.022 25.718 1.00 87.69 105 ASP A CA 1
ATOM 864 C C . ASP A 1 105 ? -28.690 7.001 25.469 1.00 87.69 105 ASP A C 1
ATOM 866 O O . ASP A 1 105 ? -28.736 8.166 25.864 1.00 87.69 105 ASP A O 1
ATOM 870 N N . LYS A 1 106 ? -27.652 6.555 24.751 1.00 87.06 106 LYS A N 1
ATOM 871 C CA . LYS A 1 106 ? -26.488 7.391 24.414 1.00 87.06 106 LYS A CA 1
ATOM 872 C C . LYS A 1 106 ? -26.814 8.441 23.358 1.00 87.06 106 LYS A C 1
ATOM 874 O O . LYS A 1 106 ? -26.222 9.517 23.359 1.00 87.06 106 LYS A O 1
ATOM 879 N N . THR A 1 107 ? -27.767 8.140 22.481 1.00 89.56 107 THR A N 1
ATOM 880 C CA . THR A 1 107 ? -28.270 9.092 21.485 1.00 89.56 107 THR A CA 1
ATOM 881 C C . THR A 1 107 ? -29.065 10.206 22.170 1.00 89.56 107 THR A C 1
ATOM 883 O O . THR A 1 107 ? -28.862 11.379 21.865 1.00 89.56 107 THR A O 1
ATOM 886 N N . ALA A 1 108 ? -29.913 9.859 23.141 1.00 88.12 108 ALA A N 1
ATOM 887 C CA . ALA A 1 108 ? -30.658 10.823 23.943 1.00 88.12 108 ALA A CA 1
ATOM 888 C C . ALA A 1 108 ? -29.726 11.712 24.786 1.00 88.12 108 ALA A C 1
ATOM 890 O O . ALA A 1 108 ? -29.899 12.929 24.808 1.00 88.12 108 ALA A O 1
ATOM 891 N N . GLU A 1 109 ? -28.703 11.123 25.418 1.00 90.81 109 GLU A N 1
ATOM 892 C CA . GLU A 1 109 ? -27.696 11.854 26.201 1.00 90.81 109 GLU A CA 1
ATOM 893 C C . GLU A 1 109 ? -26.918 12.865 25.338 1.00 90.81 109 GLU A C 1
ATOM 895 O O . GLU A 1 109 ? -26.764 14.021 25.728 1.00 90.81 109 GLU A O 1
ATOM 900 N N . PHE A 1 110 ? -26.488 12.465 24.135 1.00 89.44 110 PHE A N 1
ATOM 901 C CA . PHE A 1 110 ? -25.819 13.362 23.190 1.00 89.44 110 PHE A CA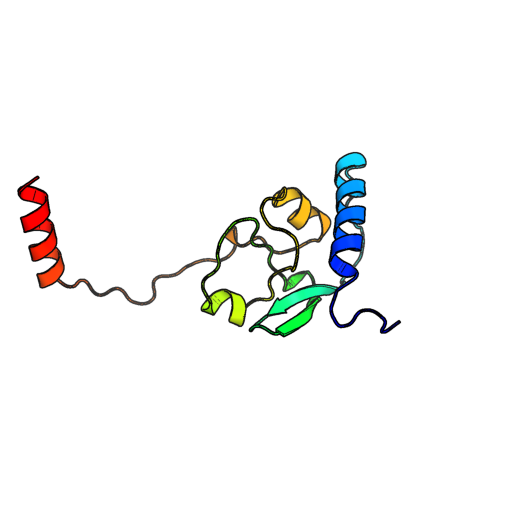 1
ATOM 902 C C . PHE A 1 110 ? -26.721 14.522 22.750 1.00 89.44 110 PHE A C 1
ATOM 904 O O . PHE A 1 110 ? -26.300 15.676 22.806 1.00 89.44 110 PHE A O 1
ATOM 911 N N . ASN A 1 111 ? -27.968 14.238 22.361 1.00 91.38 111 ASN A N 1
ATOM 912 C CA . ASN A 1 111 ? -28.908 15.271 21.919 1.00 91.38 111 ASN A CA 1
ATOM 913 C C . ASN A 1 111 ? -29.199 16.284 23.035 1.00 91.38 111 ASN A C 1
ATOM 915 O O . ASN A 1 111 ? -29.219 17.484 22.787 1.00 91.38 111 ASN A O 1
ATOM 919 N N . ALA A 1 112 ? -29.339 15.824 24.281 1.00 91.12 112 ALA A N 1
ATOM 920 C CA . ALA A 1 112 ? -29.551 16.704 25.428 1.00 91.12 112 ALA A CA 1
ATOM 921 C C . ALA A 1 112 ? -28.359 17.637 25.718 1.00 91.12 112 ALA A C 1
ATOM 923 O O . ALA A 1 112 ? -28.548 18.702 26.308 1.00 91.12 112 ALA A O 1
ATOM 924 N N . ILE A 1 113 ? -27.136 17.242 25.347 1.00 93.38 113 ILE A N 1
ATOM 925 C CA . ILE A 1 113 ? -25.947 18.106 25.408 1.00 93.38 113 ILE A CA 1
ATOM 926 C C . ILE A 1 113 ? -25.936 19.073 24.221 1.00 93.38 113 ILE A C 1
ATOM 928 O O . ILE A 1 113 ? -25.633 20.247 24.403 1.00 93.38 113 ILE A O 1
ATOM 932 N N . PHE A 1 114 ? -26.277 18.590 23.027 1.00 89.75 114 PHE A N 1
ATOM 933 C CA . PHE A 1 114 ? -26.256 19.376 21.795 1.00 89.75 114 PHE A CA 1
ATOM 934 C C . PHE A 1 114 ? -27.261 20.538 21.818 1.00 89.75 114 PHE A C 1
ATOM 936 O O . PHE A 1 114 ? -26.910 21.642 21.433 1.00 89.75 114 PHE A O 1
ATOM 943 N N . GLU A 1 115 ? -28.462 20.323 22.360 1.00 91.00 115 GLU A N 1
ATOM 944 C CA . GLU A 1 115 ? -29.506 21.354 22.528 1.00 91.00 115 GLU A CA 1
ATOM 945 C C . GLU A 1 115 ? -29.158 22.436 23.574 1.00 91.00 115 GLU A C 1
ATOM 947 O O . GLU A 1 115 ? -29.885 23.414 23.734 1.00 91.00 115 GLU A O 1
ATOM 952 N N . LYS A 1 116 ? -28.070 22.261 24.337 1.00 86.81 116 LYS A N 1
ATOM 953 C CA . LYS A 1 116 ? -27.588 23.244 25.324 1.00 86.81 116 LYS A CA 1
ATOM 954 C C . LYS A 1 116 ? -26.476 24.151 24.787 1.00 86.81 116 LYS A C 1
ATOM 956 O O . LYS A 1 116 ? -25.981 24.982 25.551 1.00 86.81 116 LYS A O 1
ATOM 961 N N . ILE A 1 117 ? -26.055 23.957 23.537 1.00 68.88 117 ILE A N 1
ATOM 962 C CA . ILE A 1 117 ? -25.039 24.756 22.833 1.00 68.88 117 ILE A CA 1
ATOM 963 C C . ILE A 1 117 ? -25.752 25.758 21.928 1.00 68.88 117 ILE A C 1
ATOM 965 O O . ILE A 1 117 ? -25.311 26.929 21.918 1.00 68.88 117 ILE A O 1
#

pLDDT: mean 84.73, std 9.18, range [40.59, 94.19]

Secondary structure (DSSP, 8-state):
----TT-TTHHHHHHHHHHHHHHH------SS-EEEEEETTEEEEEEGGGEEE-TTPPPPHHHHHHSEEE-S-SSS-HHHHHHHHTPEEGGG-----------HHHHHHHHHHHTT-